Protein AF-Q738A6-F1 (afdb_monomer)

Nearest PDB structures (foldseek):
  7ypv-assembly1_B  TM=2.625E-01  e=7.639E+00  Streptomyces lavendulae subsp. lavendulae
  6htu-assembly1_B  TM=2.650E-01  e=8.159E+00  Homo sapiens

Mean predicted aligned error: 10.46 Å

Structure (mmCIF, N/CA/C/O backbone):
data_AF-Q738A6-F1
#
_entry.id   AF-Q738A6-F1
#
loop_
_atom_site.group_PDB
_atom_site.id
_atom_site.type_symbol
_atom_site.label_atom_id
_atom_site.label_alt_id
_atom_site.label_comp_id
_atom_site.label_asym_id
_atom_site.label_entity_id
_atom_site.label_seq_id
_atom_site.pdbx_PDB_ins_code
_atom_site.Cartn_x
_atom_site.Cartn_y
_atom_site.Cartn_z
_atom_site.occupancy
_atom_site.B_iso_or_equiv
_atom_site.auth_seq_id
_atom_site.auth_comp_id
_atom_site.auth_asym_id
_atom_site.auth_atom_id
_atom_site.pdbx_PDB_model_num
ATOM 1 N N . MET A 1 1 ? 43.876 -6.217 -21.077 1.00 38.41 1 MET A N 1
ATOM 2 C CA . MET A 1 1 ? 42.700 -6.207 -21.973 1.00 38.41 1 MET A CA 1
ATOM 3 C C . MET A 1 1 ? 41.491 -5.798 -21.145 1.00 38.41 1 MET A C 1
ATOM 5 O O . MET A 1 1 ? 41.058 -6.581 -20.312 1.00 38.41 1 MET A O 1
ATOM 9 N N . LEU A 1 2 ? 4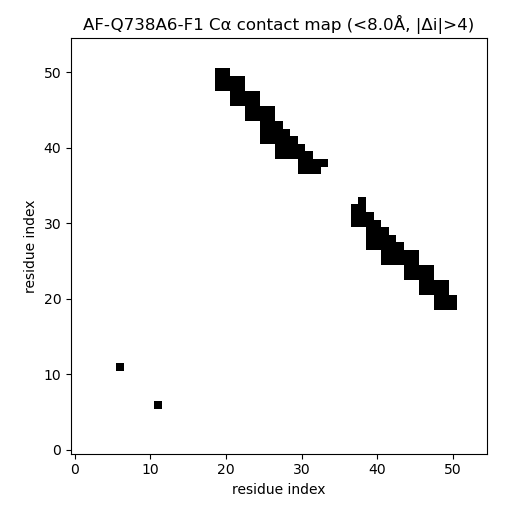1.026 -4.552 -21.264 1.00 46.50 2 LEU A N 1
ATOM 10 C CA . LEU A 1 2 ? 39.822 -4.098 -20.559 1.00 46.50 2 LEU A CA 1
ATOM 1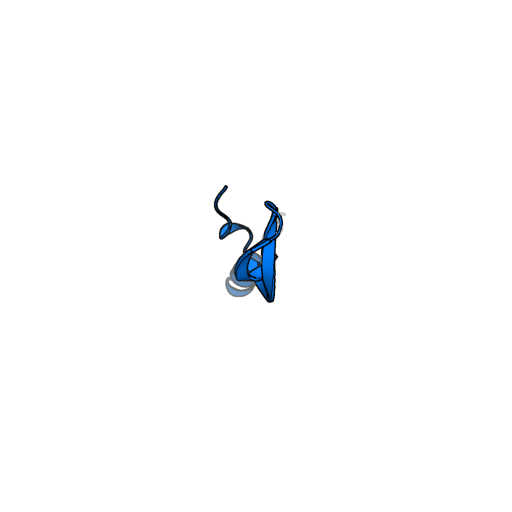1 C C . LEU A 1 2 ? 38.601 -4.569 -21.350 1.00 46.50 2 LEU A C 1
ATOM 13 O O . LEU A 1 2 ? 38.452 -4.225 -22.520 1.00 46.50 2 LEU A O 1
ATOM 17 N N . ILE A 1 3 ? 37.751 -5.384 -20.728 1.00 52.19 3 ILE A N 1
ATOM 18 C CA . ILE A 1 3 ? 36.499 -5.841 -21.332 1.00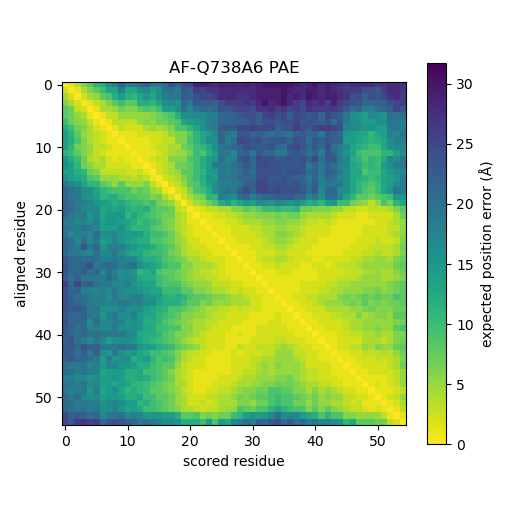 52.19 3 ILE A CA 1
ATOM 19 C C . ILE A 1 3 ? 35.512 -4.675 -21.240 1.00 52.19 3 ILE A C 1
ATOM 21 O O . ILE A 1 3 ? 34.880 -4.459 -20.206 1.00 52.19 3 ILE A O 1
ATOM 25 N N . MET A 1 4 ? 35.421 -3.877 -22.304 1.00 70.94 4 MET A N 1
ATOM 26 C CA . MET A 1 4 ? 34.413 -2.826 -22.403 1.00 70.94 4 MET A CA 1
ATOM 27 C C . MET A 1 4 ? 33.058 -3.481 -22.667 1.00 70.94 4 MET A C 1
ATOM 29 O O . MET A 1 4 ? 32.763 -3.909 -23.780 1.00 70.94 4 MET A O 1
ATOM 33 N N . ASN A 1 5 ? 32.242 -3.591 -21.622 1.00 76.31 5 ASN A N 1
ATOM 34 C CA . ASN A 1 5 ? 30.914 -4.172 -21.736 1.00 76.31 5 ASN A CA 1
ATOM 35 C C . ASN A 1 5 ? 29.953 -3.114 -22.300 1.00 76.31 5 ASN A C 1
ATOM 37 O O . ASN A 1 5 ? 29.546 -2.191 -21.592 1.00 76.31 5 ASN A O 1
ATOM 41 N N . VAL A 1 6 ? 29.629 -3.212 -23.590 1.00 76.88 6 VAL A N 1
ATOM 42 C CA . VAL A 1 6 ? 28.723 -2.271 -24.259 1.00 76.88 6 VAL A CA 1
ATOM 43 C C . VAL A 1 6 ? 27.292 -2.578 -23.824 1.00 76.88 6 VAL A C 1
ATOM 45 O O . VAL A 1 6 ? 26.699 -3.582 -24.211 1.00 76.88 6 VAL A O 1
ATOM 48 N N . ILE A 1 7 ? 26.731 -1.709 -22.987 1.00 80.38 7 ILE A N 1
ATOM 49 C CA . ILE A 1 7 ? 25.341 -1.799 -22.543 1.00 80.38 7 ILE A CA 1
ATOM 50 C C . ILE A 1 7 ? 24.476 -0.946 -23.473 1.00 80.38 7 ILE A C 1
ATOM 52 O O . ILE A 1 7 ? 24.735 0.245 -23.633 1.00 80.38 7 ILE A O 1
ATOM 56 N N . SER A 1 8 ? 23.414 -1.526 -24.042 1.00 84.62 8 SER A N 1
ATOM 57 C CA . SER A 1 8 ? 22.448 -0.746 -24.820 1.00 84.62 8 SER A CA 1
ATOM 58 C C . SER A 1 8 ? 21.703 0.254 -23.932 1.00 84.62 8 SER A C 1
ATOM 60 O O . SER A 1 8 ? 21.374 -0.031 -22.774 1.00 84.62 8 SER A O 1
ATOM 62 N N . LEU A 1 9 ? 21.405 1.431 -24.489 1.00 77.69 9 LEU A N 1
ATOM 63 C CA . LEU A 1 9 ? 20.668 2.484 -23.788 1.00 77.69 9 LEU A CA 1
ATOM 64 C C . LEU A 1 9 ? 19.315 1.971 -23.270 1.00 77.69 9 LEU A C 1
ATOM 66 O O . LEU A 1 9 ? 18.927 2.275 -22.142 1.00 77.69 9 LEU A O 1
ATOM 70 N N . ASP A 1 10 ? 18.644 1.121 -24.045 1.00 80.94 10 ASP A N 1
ATOM 71 C CA . ASP A 1 10 ? 17.372 0.511 -23.658 1.00 80.94 10 ASP A CA 1
ATOM 72 C C . ASP A 1 10 ? 17.525 -0.487 -22.508 1.00 80.94 10 ASP A C 1
ATOM 74 O O . ASP A 1 10 ? 16.719 -0.484 -21.576 1.00 80.94 10 ASP A O 1
ATOM 78 N N . ALA A 1 11 ? 18.590 -1.296 -22.498 1.00 79.69 11 ALA A N 1
ATOM 79 C CA . ALA A 1 11 ? 18.878 -2.193 -21.380 1.00 79.69 11 ALA A CA 1
ATOM 80 C C . ALA A 1 11 ? 19.271 -1.424 -20.108 1.00 79.69 11 ALA A C 1
ATOM 82 O O . ALA A 1 11 ? 18.989 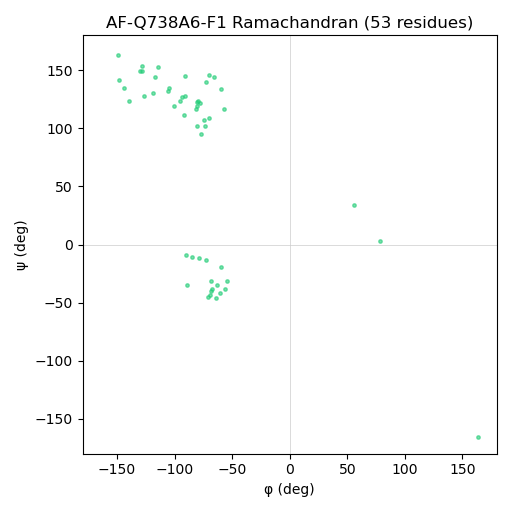-1.881 -18.998 1.00 79.69 11 ALA A O 1
ATOM 83 N N . ALA A 1 12 ? 19.915 -0.260 -20.235 1.00 79.00 12 ALA A N 1
ATOM 84 C CA . ALA A 1 12 ? 20.194 0.625 -19.105 1.00 79.00 12 ALA A CA 1
ATOM 85 C C . ALA A 1 12 ? 18.908 1.266 -18.554 1.00 79.00 12 ALA A C 1
ATOM 87 O O . ALA A 1 12 ? 18.693 1.283 -17.339 1.00 79.00 12 ALA A O 1
ATOM 88 N N . ARG A 1 13 ? 18.018 1.735 -19.438 1.00 71.38 13 ARG A N 1
ATOM 89 C CA . ARG A 1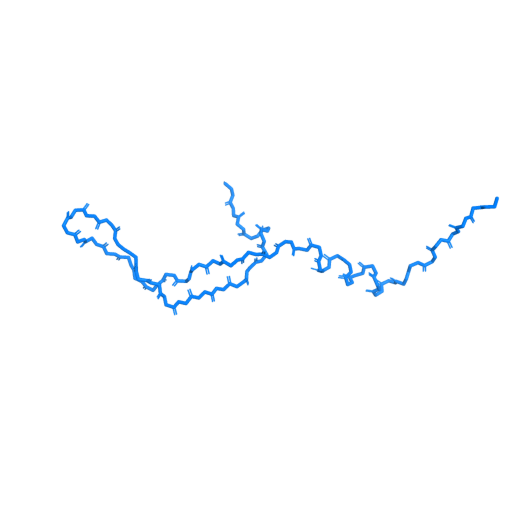 13 ? 16.711 2.308 -19.074 1.00 71.38 13 ARG A CA 1
ATOM 90 C C . ARG A 1 13 ? 15.792 1.277 -18.412 1.00 71.38 13 ARG A C 1
ATOM 92 O O . ARG A 1 13 ? 15.265 1.559 -17.337 1.00 71.38 13 ARG A O 1
ATOM 99 N N . LYS A 1 14 ? 15.678 0.062 -18.965 1.00 70.31 14 LYS A N 1
ATOM 100 C CA . LYS A 1 14 ? 14.906 -1.044 -18.360 1.00 70.31 14 LYS A CA 1
ATOM 101 C C . LYS A 1 14 ? 15.438 -1.444 -16.984 1.00 70.31 14 LYS A C 1
ATOM 103 O O . LYS A 1 14 ? 14.656 -1.630 -16.057 1.00 70.31 14 LYS A O 1
ATOM 108 N N . ARG A 1 15 ? 16.765 -1.505 -16.809 1.00 67.88 15 ARG A N 1
ATOM 109 C CA . ARG A 1 15 ? 17.382 -1.769 -15.496 1.00 67.88 15 ARG A CA 1
ATOM 110 C C . ARG A 1 15 ? 17.084 -0.681 -14.466 1.00 67.88 15 ARG A C 1
ATOM 112 O O . ARG A 1 15 ? 16.921 -1.006 -13.297 1.00 67.88 15 ARG A O 1
ATOM 119 N N . LYS A 1 16 ? 16.994 0.590 -14.874 1.00 62.03 16 LYS A N 1
ATOM 120 C CA . LYS A 1 16 ? 16.560 1.686 -13.988 1.00 62.03 16 LYS A CA 1
ATOM 121 C C . LYS A 1 16 ? 15.085 1.572 -13.592 1.00 62.03 16 LYS A C 1
ATOM 123 O O . LYS A 1 16 ? 14.769 1.855 -12.445 1.00 62.03 16 LYS A O 1
ATOM 128 N N . GLN A 1 17 ? 14.205 1.149 -14.501 1.00 60.50 17 GLN A N 1
ATOM 129 C CA . GLN A 1 17 ? 12.778 0.971 -14.201 1.00 60.50 17 GLN A CA 1
ATOM 130 C C . GLN A 1 17 ? 12.519 -0.226 -13.275 1.00 60.50 17 GLN A C 1
ATOM 132 O O . GLN A 1 17 ? 11.823 -0.069 -12.280 1.00 60.50 17 GLN A O 1
ATOM 137 N N . HIS A 1 18 ? 13.140 -1.384 -13.526 1.00 57.78 18 HIS A N 1
ATOM 138 C CA . HIS A 1 18 ? 12.993 -2.569 -12.665 1.00 57.78 18 HIS A CA 1
ATOM 139 C C . HIS A 1 18 ? 13.709 -2.470 -11.311 1.00 57.78 18 HIS A C 1
ATOM 141 O O . HIS A 1 18 ? 13.458 -3.288 -10.434 1.00 57.78 18 HIS A O 1
ATOM 147 N N . LYS A 1 19 ? 14.602 -1.490 -11.121 1.00 61.88 19 LYS A N 1
ATOM 148 C CA . LYS A 1 19 ? 15.251 -1.238 -9.825 1.00 61.88 19 LYS A CA 1
ATOM 149 C C . LYS A 1 19 ? 14.374 -0.490 -8.828 1.00 61.88 19 LYS A C 1
ATOM 151 O O . LYS A 1 19 ? 14.766 -0.396 -7.668 1.00 61.88 19 LYS A O 1
ATOM 156 N N . LYS A 1 20 ? 13.240 0.068 -9.256 1.00 71.50 20 LYS A N 1
ATOM 157 C CA . LYS A 1 20 ? 12.318 0.702 -8.319 1.00 71.50 20 LYS A CA 1
ATOM 158 C C . LYS A 1 20 ? 11.688 -0.397 -7.478 1.00 71.50 20 LYS A C 1
ATOM 160 O O . LYS A 1 20 ? 10.924 -1.205 -7.995 1.00 71.50 20 LYS A O 1
ATOM 165 N N . LEU A 1 21 ? 12.074 -0.454 -6.205 1.00 82.75 21 LEU A N 1
ATOM 166 C CA . LEU A 1 21 ? 11.426 -1.315 -5.225 1.00 82.75 21 LEU A CA 1
ATOM 167 C C . LEU A 1 21 ? 9.947 -0.936 -5.206 1.00 82.75 21 LEU A C 1
ATOM 169 O O . LEU A 1 21 ? 9.611 0.212 -4.921 1.00 82.75 21 LEU A O 1
ATOM 173 N N . MET A 1 22 ? 9.095 -1.878 -5.588 1.00 89.62 22 MET A N 1
ATOM 174 C CA . MET A 1 22 ? 7.648 -1.728 -5.525 1.00 89.62 22 MET A CA 1
ATOM 175 C C . MET A 1 22 ? 7.173 -2.250 -4.174 1.00 89.62 22 MET A C 1
ATOM 177 O O . MET A 1 22 ? 7.730 -3.217 -3.651 1.00 89.62 22 MET A O 1
ATOM 181 N N . ILE A 1 23 ? 6.155 -1.610 -3.623 1.00 91.69 23 ILE A N 1
ATOM 182 C CA . ILE A 1 23 ? 5.472 -2.032 -2.407 1.00 91.69 23 ILE A CA 1
ATOM 183 C C . ILE A 1 23 ? 3.971 -2.051 -2.660 1.00 91.69 23 ILE A C 1
ATOM 185 O O . ILE A 1 23 ? 3.461 -1.237 -3.431 1.00 91.69 23 ILE A O 1
ATOM 189 N N . THR A 1 24 ? 3.271 -2.944 -1.978 1.00 94.38 24 THR A N 1
ATOM 190 C CA . THR A 1 24 ? 1.813 -3.019 -2.013 1.00 94.38 24 THR A CA 1
ATOM 191 C C . THR A 1 24 ? 1.257 -2.237 -0.827 1.00 94.38 24 THR A C 1
ATOM 193 O O . THR A 1 24 ? 1.635 -2.495 0.316 1.00 94.38 24 THR A O 1
ATOM 196 N N . ILE A 1 25 ? 0.393 -1.257 -1.092 1.00 94.44 25 ILE A N 1
ATOM 197 C CA . ILE A 1 25 ? -0.274 -0.447 -0.065 1.00 94.44 25 ILE A CA 1
ATOM 198 C C . ILE A 1 25 ? -1.793 -0.652 -0.116 1.00 94.44 25 ILE A C 1
ATOM 200 O O . ILE A 1 25 ? -2.348 -0.790 -1.213 1.00 94.44 25 ILE A O 1
ATOM 204 N N . PRO A 1 26 ? -2.489 -0.643 1.034 1.00 95.75 26 PRO A N 1
ATOM 205 C CA . PRO A 1 26 ? -3.944 -0.680 1.055 1.00 95.75 26 PRO A CA 1
ATOM 206 C C . PRO A 1 26 ? -4.531 0.663 0.597 1.00 95.75 26 PRO A C 1
ATOM 208 O O . PRO A 1 26 ? -4.046 1.735 0.965 1.00 95.75 26 PRO A O 1
ATOM 211 N N . ILE A 1 27 ? -5.609 0.611 -0.183 1.00 95.75 27 ILE A N 1
ATOM 212 C CA . ILE A 1 27 ? -6.432 1.772 -0.528 1.00 95.75 27 ILE A CA 1
ATOM 213 C C . ILE A 1 27 ? -7.554 1.873 0.502 1.00 95.75 27 ILE A C 1
ATOM 215 O O . ILE A 1 27 ? -8.460 1.039 0.526 1.00 95.75 27 ILE A O 1
ATOM 219 N N . ILE A 1 28 ? -7.505 2.908 1.337 1.00 96.69 28 ILE A N 1
ATOM 220 C CA . ILE A 1 28 ? -8.529 3.161 2.353 1.00 96.69 28 ILE A CA 1
ATOM 221 C C . ILE A 1 28 ? -9.747 3.824 1.703 1.00 96.69 28 ILE A C 1
ATOM 223 O O . ILE A 1 28 ? -9.617 4.885 1.091 1.00 96.69 28 ILE A O 1
ATOM 227 N N . SER A 1 29 ? -10.929 3.222 1.842 1.00 96.94 29 SER A N 1
ATOM 228 C CA . SER A 1 29 ? -12.198 3.828 1.409 1.00 96.94 29 SER A CA 1
ATOM 229 C C . SER A 1 29 ? -12.844 4.674 2.491 1.00 96.94 29 SER A C 1
ATOM 231 O O . SER A 1 29 ? -13.482 5.680 2.179 1.00 96.94 29 SER A O 1
ATOM 233 N N . ARG A 1 30 ? -12.711 4.268 3.756 1.00 96.94 30 ARG A N 1
ATOM 234 C CA . ARG A 1 30 ? -13.369 4.934 4.879 1.00 96.94 30 ARG A CA 1
ATOM 235 C C . ARG A 1 30 ? -12.531 4.849 6.142 1.00 96.94 30 ARG A C 1
ATOM 237 O O . ARG A 1 30 ? -11.945 3.811 6.432 1.00 96.94 30 ARG A O 1
ATOM 244 N N . ILE A 1 31 ? -12.530 5.939 6.898 1.00 97.62 31 ILE A N 1
ATOM 245 C CA . ILE A 1 31 ? -11.978 6.019 8.250 1.00 97.62 31 ILE A CA 1
ATOM 246 C C . ILE A 1 31 ? -13.138 6.397 9.168 1.00 97.62 31 ILE A C 1
ATOM 248 O O . ILE A 1 31 ? -13.886 7.324 8.846 1.00 97.62 31 ILE A O 1
ATOM 252 N N . TYR A 1 32 ? -13.320 5.668 10.264 1.00 97.31 32 TYR A N 1
ATOM 253 C CA . TYR A 1 32 ? -14.379 5.927 11.240 1.00 97.31 32 TYR A CA 1
ATOM 254 C C . TYR A 1 32 ? -13.948 5.509 12.645 1.00 97.31 32 TYR A C 1
ATOM 256 O O . TYR A 1 32 ? -12.975 4.780 12.811 1.00 97.31 32 TYR A O 1
ATOM 264 N N . GLU A 1 33 ? -14.667 5.997 13.649 1.00 97.88 33 GLU A N 1
ATOM 265 C CA . GLU A 1 33 ? -14.472 5.630 15.049 1.00 97.88 33 GLU A CA 1
ATOM 266 C C . GLU A 1 33 ? -15.612 4.709 15.489 1.00 97.88 33 GLU A C 1
ATOM 268 O O . GLU A 1 33 ? -16.782 4.996 15.223 1.00 97.88 33 GLU A O 1
ATOM 273 N N . GLU A 1 34 ? -15.273 3.603 16.142 1.00 97.25 34 GLU A N 1
ATOM 274 C CA . GLU A 1 34 ? -16.225 2.663 16.729 1.00 97.25 34 GLU A CA 1
ATOM 275 C C . GLU A 1 34 ? -15.674 2.216 18.085 1.00 97.25 34 GLU A C 1
ATOM 277 O O . GLU A 1 34 ? -14.538 1.756 18.170 1.00 97.25 34 GLU A O 1
ATOM 282 N N . ASP A 1 35 ? -16.456 2.414 19.149 1.00 96.31 35 ASP A N 1
ATOM 283 C CA . ASP A 1 35 ? -16.071 2.117 20.537 1.00 96.31 35 ASP A CA 1
ATOM 284 C C . ASP A 1 35 ? -14.769 2.800 21.009 1.00 96.31 35 ASP A C 1
ATOM 286 O O . ASP A 1 3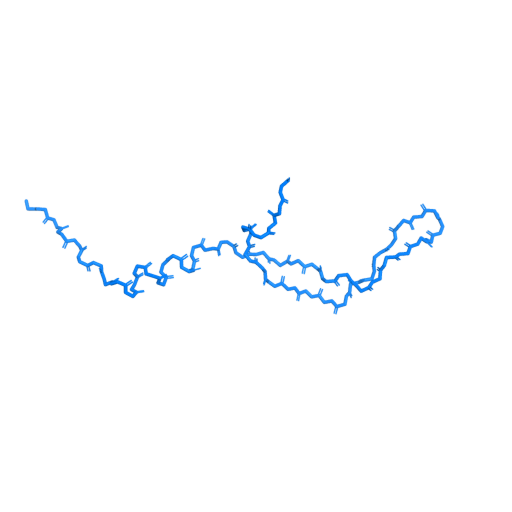5 ? -14.018 2.261 21.820 1.00 96.31 35 ASP A O 1
ATOM 290 N N . GLY A 1 36 ? -14.496 4.015 20.519 1.00 96.75 36 GLY A N 1
ATOM 291 C CA . GLY A 1 36 ? -13.272 4.761 20.839 1.00 96.75 36 GLY A CA 1
ATOM 292 C C . GLY A 1 36 ? -12.035 4.295 20.065 1.00 96.75 36 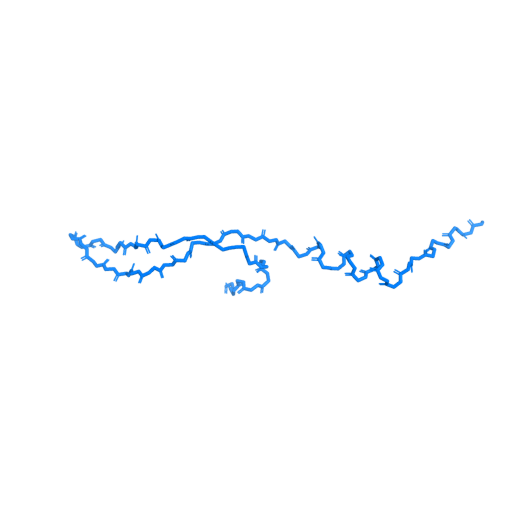GLY A C 1
ATOM 293 O O . GLY A 1 36 ? -10.941 4.820 20.279 1.00 96.75 36 GLY A O 1
ATOM 294 N N . GLU A 1 37 ? -12.189 3.329 19.156 1.00 97.12 37 GLU A N 1
ATOM 295 C CA . GLU A 1 37 ? -11.122 2.833 18.294 1.00 97.12 37 GLU A CA 1
ATOM 296 C C . GLU A 1 37 ? -11.281 3.355 16.864 1.00 97.12 37 GLU A C 1
ATOM 298 O O . GLU A 1 37 ? -12.360 3.310 16.270 1.00 97.12 37 GLU A O 1
ATOM 303 N N . ILE A 1 38 ? -10.175 3.821 16.277 1.00 97.12 38 ILE A N 1
ATOM 304 C CA . ILE A 1 38 ? -10.138 4.214 14.867 1.00 97.12 38 ILE A CA 1
ATOM 305 C C . ILE A 1 38 ? -10.061 2.952 14.008 1.00 97.12 38 ILE A C 1
ATOM 307 O O . ILE A 1 38 ? -9.109 2.174 14.109 1.00 97.12 38 ILE A O 1
ATOM 311 N N . LYS A 1 39 ? -11.036 2.786 13.116 1.00 96.81 39 LYS A N 1
ATOM 312 C CA . LYS A 1 39 ? -11.126 1.686 12.156 1.00 96.81 39 LYS A CA 1
ATOM 313 C C . LYS A 1 39 ? -10.985 2.190 10.723 1.00 96.81 39 LYS A C 1
ATOM 315 O O . LYS A 1 39 ? -11.310 3.333 10.390 1.00 96.81 39 LYS A O 1
ATOM 320 N N . PHE A 1 40 ? -10.496 1.298 9.868 1.00 96.81 40 PHE A N 1
ATOM 321 C CA . PHE A 1 40 ? -10.231 1.560 8.459 1.00 96.81 40 PHE A CA 1
ATOM 322 C C . PHE A 1 40 ? -10.937 0.509 7.603 1.00 96.81 40 PHE A C 1
ATOM 324 O O . PHE A 1 40 ? -10.740 -0.689 7.802 1.00 96.81 40 PHE A O 1
ATOM 331 N N . GLU A 1 41 ? -11.720 0.945 6.622 1.00 97.31 41 GLU A N 1
ATOM 332 C CA . GLU A 1 41 ? -12.191 0.075 5.543 1.00 97.31 41 GLU A CA 1
ATOM 333 C C . GLU A 1 41 ? -11.208 0.126 4.375 1.00 97.31 41 GLU A C 1
ATOM 335 O O . GLU A 1 41 ? -10.867 1.202 3.874 1.00 97.31 41 GLU A O 1
ATOM 340 N N . VAL A 1 42 ? -10.767 -1.052 3.933 1.00 96.75 42 VAL A N 1
ATOM 341 C CA . VAL A 1 42 ? -9.853 -1.225 2.800 1.00 96.75 42 VAL A CA 1
ATOM 342 C C . VAL A 1 42 ? -10.665 -1.628 1.569 1.00 96.75 42 VAL A C 1
ATOM 344 O O . VAL A 1 42 ? -11.309 -2.674 1.565 1.00 96.75 42 VAL A O 1
A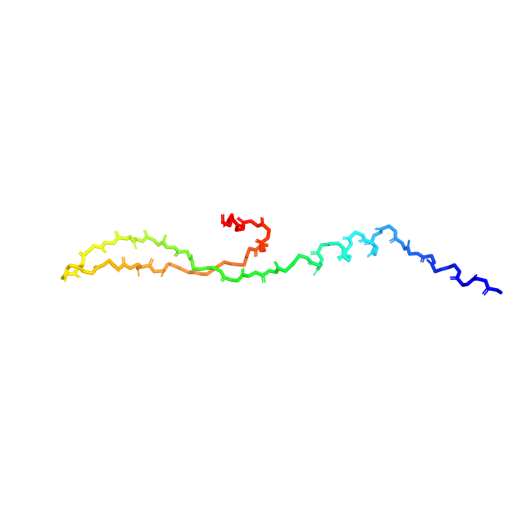TOM 347 N N . ALA A 1 43 ? -10.625 -0.814 0.514 1.00 96.56 43 ALA A N 1
ATOM 348 C CA . ALA A 1 43 ? -11.309 -1.084 -0.756 1.00 96.56 43 ALA A CA 1
ATOM 349 C C . ALA A 1 43 ? -10.456 -1.869 -1.761 1.00 96.56 43 ALA A C 1
ATOM 351 O O . ALA A 1 43 ? -10.957 -2.295 -2.801 1.00 96.56 43 ALA A O 1
ATOM 352 N N . GLY A 1 44 ? -9.169 -2.051 -1.475 1.00 96.12 44 GLY A N 1
ATOM 353 C CA . GLY A 1 44 ? -8.272 -2.840 -2.304 1.00 96.12 44 GLY A CA 1
ATOM 354 C C . GLY A 1 44 ? -6.813 -2.560 -2.000 1.00 96.12 44 GLY A C 1
ATOM 355 O O . GLY A 1 44 ? -6.474 -1.921 -1.006 1.00 96.12 44 GLY A O 1
ATOM 356 N N . GLU A 1 45 ? -5.955 -3.017 -2.900 1.00 96.81 45 GLU A N 1
ATOM 357 C CA . GLU A 1 45 ? -4.507 -2.899 -2.791 1.00 96.81 45 GLU A CA 1
ATOM 358 C C . GLU A 1 45 ? -3.928 -2.296 -4.069 1.00 96.81 45 GLU A C 1
ATOM 360 O O . GLU A 1 45 ? -4.511 -2.402 -5.155 1.00 96.81 45 GLU A O 1
ATOM 365 N N . LYS A 1 46 ? -2.777 -1.636 -3.944 1.00 94.12 46 LYS A N 1
ATOM 366 C CA . LYS A 1 46 ? -2.073 -1.043 -5.077 1.00 94.12 46 LYS A CA 1
ATOM 367 C C . LYS A 1 46 ? -0.571 -1.158 -4.924 1.00 94.12 46 LYS A C 1
ATOM 369 O O . LYS A 1 46 ? -0.019 -0.772 -3.897 1.00 94.12 46 LYS A O 1
ATOM 374 N N . ASP A 1 47 ? 0.082 -1.563 -6.005 1.00 93.38 47 ASP A N 1
ATOM 375 C CA . ASP A 1 47 ? 1.532 -1.506 -6.104 1.00 93.38 47 ASP A CA 1
ATOM 376 C C . ASP A 1 47 ? 1.991 -0.093 -6.464 1.00 93.38 47 ASP A C 1
ATOM 378 O O . ASP A 1 47 ? 1.608 0.475 -7.495 1.00 93.38 47 ASP A O 1
ATOM 382 N N . VAL A 1 48 ? 2.838 0.478 -5.615 1.00 89.81 48 VAL A N 1
ATOM 383 C CA . VAL A 1 48 ? 3.457 1.787 -5.817 1.00 89.81 48 VAL A CA 1
ATOM 384 C C . VAL A 1 48 ? 4.975 1.688 -5.656 1.00 89.81 48 VAL A C 1
ATOM 386 O O . VAL A 1 48 ? 5.468 0.852 -4.898 1.00 89.81 48 VAL A O 1
ATOM 389 N N . PRO A 1 49 ? 5.759 2.523 -6.354 1.00 90.44 49 PRO A N 1
ATOM 390 C CA . PRO A 1 49 ? 7.181 2.659 -6.068 1.00 90.44 49 PRO A CA 1
ATOM 391 C C . PRO A 1 49 ? 7.406 3.124 -4.624 1.00 90.44 49 PRO A C 1
ATOM 393 O O . PRO A 1 49 ? 6.799 4.102 -4.197 1.00 90.44 49 PRO A O 1
ATOM 396 N N . LEU A 1 50 ? 8.337 2.492 -3.905 1.00 86.00 50 LEU A N 1
ATOM 397 C CA . LEU A 1 50 ? 8.730 2.855 -2.535 1.00 86.00 50 LEU A CA 1
ATOM 398 C C . LEU A 1 50 ? 9.142 4.332 -2.415 1.00 86.00 50 LEU A C 1
ATO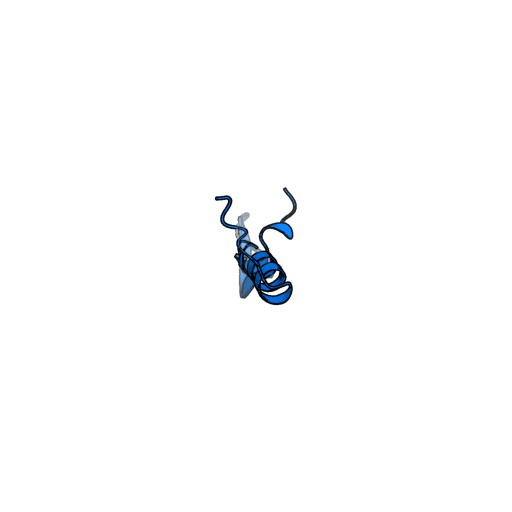M 400 O O . LEU A 1 50 ? 8.907 4.963 -1.395 1.00 86.00 50 LEU A O 1
ATOM 404 N N . GLU A 1 51 ? 9.715 4.888 -3.484 1.00 84.94 51 GLU A N 1
ATOM 405 C CA . GLU A 1 51 ? 10.096 6.302 -3.605 1.00 84.94 51 GLU A CA 1
ATOM 406 C C . GLU A 1 51 ? 8.911 7.277 -3.447 1.00 84.94 51 GLU A C 1
ATOM 408 O O . GLU A 1 51 ? 9.141 8.458 -3.213 1.00 84.94 51 GLU A O 1
ATOM 413 N N . MET A 1 52 ? 7.664 6.812 -3.616 1.00 86.12 52 MET A N 1
ATOM 414 C CA . MET A 1 52 ? 6.450 7.621 -3.442 1.00 86.12 52 MET A CA 1
ATOM 415 C C . MET A 1 52 ? 5.973 7.701 -1.989 1.00 86.12 52 MET A C 1
ATOM 417 O O . MET A 1 52 ? 5.074 8.490 -1.707 1.00 86.12 52 MET A O 1
ATOM 421 N N . LEU A 1 53 ? 6.522 6.889 -1.081 1.00 83.56 53 LEU A N 1
ATOM 422 C CA . LEU A 1 53 ? 6.245 7.049 0.340 1.00 83.56 53 LEU A CA 1
ATOM 423 C C . LEU A 1 53 ? 7.139 8.151 0.907 1.00 83.56 53 LEU A C 1
ATOM 425 O O . LEU A 1 53 ? 8.365 8.023 0.917 1.00 83.56 53 LEU A O 1
ATOM 429 N N . GLU A 1 54 ? 6.521 9.227 1.386 1.00 74.06 54 GLU A N 1
ATOM 430 C CA . GLU A 1 54 ? 7.206 10.222 2.209 1.00 74.06 54 GLU A CA 1
ATOM 431 C C . GLU A 1 54 ? 7.532 9.616 3.584 1.00 74.06 54 GLU A C 1
ATOM 433 O O . GLU A 1 54 ? 6.815 8.741 4.077 1.00 74.06 54 GLU A O 1
ATOM 438 N N . LYS A 1 55 ? 8.668 10.026 4.154 1.00 62.44 55 LYS A N 1
ATOM 439 C CA . LYS A 1 55 ? 9.256 9.448 5.367 1.00 62.44 55 LYS A CA 1
ATOM 440 C C . LYS A 1 55 ? 8.943 10.274 6.604 1.00 62.44 55 LYS A C 1
ATOM 442 O O . LYS A 1 55 ? 8.951 11.517 6.473 1.00 62.44 55 LYS A O 1
#

Foldseek 3Di:
DDPPDDDDPVNVVVVVVVPQDKDKDFDWPDWDDDPNDIDTDTPGIDIDGPVPDDD

Secondary structure (DSSP, 8-state):
--------HHHHHHHHHHTS-EEEEEEEEEEEEETTEEEEEEEEEEEEEGGGS--

Sequence (55 aa):
MLIMNVISLDAARKRKQHKKLMITIPIISRIYEEDGEIKFEVAGEKDVPLEMLEK

Radius of gyration: 20.63 Å; Cα contacts (8 Å, |Δi|>4): 55; chains: 1; bounding box: 59×16×46 Å

pLDDT: mean 83.66, std 14.95, range [38.41, 97.88]

Organism: Bacillus cereus (strain ATCC 10987 / NRS 248) (NCBI:txid222523)

Solvent-accessible surface area (backbone atoms only — not comparable to full-atom values): 3678 Å² total; per-residue (Å²): 135,83,84,80,78,87,74,52,70,65,62,54,51,51,52,58,59,72,63,53,56,68,42,77,43,76,40,72,73,44,77,50,75,58,97,90,38,84,46,76,42,70,76,47,74,43,80,40,52,53,86,74,59,85,132